Protein AF-A0A1W2D3I3-F1 (afdb_monomer)

Nearest PDB structures (foldseek):
  2gjt-assembly3_B  TM=5.147E-01  e=9.854E-01  Homo sapiens
  4nnd-assembly2_B  TM=5.369E-01  e=3.131E+00  Homo sapiens
  4gfv-assembly1_A  TM=5.277E-01  e=2.971E+00  Homo sapiens
  3wo3-assembly1_B  TM=4.711E-01  e=2.167E+00  Homo sapiens
  7nit-assembly5_E  TM=2.323E-01  e=5.025E+00  Bifidobacterium bifidum

pLDDT: mean 79.66, std 17.78, range [26.45, 98.19]

Radius of gyration: 17.6 Å; Cα contacts (8 Å, |Δi|>4): 346; chains: 1; bounding box: 49×41×50 Å

Solvent-accessible surface area (backbone atoms only — not comparable to full-atom values): 9562 Å² total; per-residue (Å²): 136,82,80,81,70,63,39,48,38,48,38,48,36,82,76,43,62,83,93,56,17,66,42,79,59,26,46,65,88,33,77,57,49,76,67,51,51,52,54,50,48,67,65,67,70,53,75,82,77,79,56,42,69,34,80,90,48,62,40,82,77,45,76,61,91,57,37,39,31,39,31,31,34,48,35,64,88,47,40,53,81,93,51,46,52,49,53,46,25,42,36,36,40,34,30,32,60,83,80,70,40,69,42,34,41,34,40,32,51,79,51,70,35,65,60,89,94,37,38,27,69,39,45,40,37,39,38,32,39,43,75,40,79,92,78,70,43,77,42,68,40,33,38,41,37,43,35,33,30,46,56,97,88,40,83,42,80,48,67,41,57,40,59,49,54,69,83,61,78,124

Mean predicted aligned error: 10.1 Å

Foldseek 3Di:
DDPQAFAWAWEAAPQDDLLPRIDTQDTSNHGDDPVRSVVVSVVRV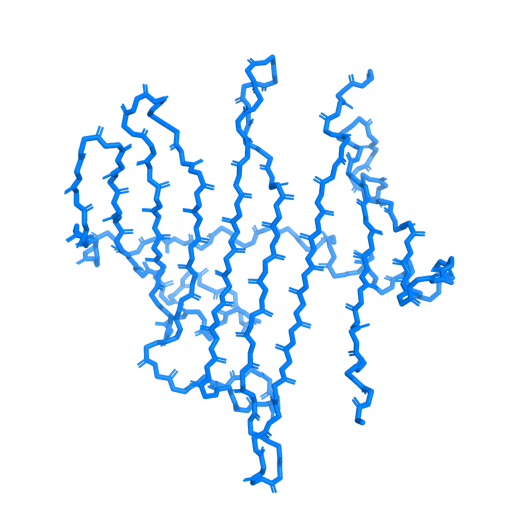DDPQPFAWPPVAWDFPDDDQFKTKIKTATDLVSDDPQRSQSNQWIKIWIATPVVRDTFKIWIWGPAFTDRPPWTWRIWIKIWGWDQDPVVRDIDTQKIWIWTFTQDPNDTDIDIYIYGYDDPDHD

Sequence (170 aa):
MTTASLSASELWYPSKPEAERWTVISVKGKAPGASDIKTFRKNHSKAPVTAVIDDNTYKIEKINDDFLVISYKQDPASLAAEASFMKDCRLHMTINLKTKRVEKLQSLNEKPLKIKIFNAEKLDLVVKFIYEENEKRYFTESEDLNLIVKFLGQLAPMETISEYSNYKKI

Structure (mmCIF, N/CA/C/O backbone):
data_AF-A0A1W2D3I3-F1
#
_entry.id   AF-A0A1W2D3I3-F1
#
loop_
_atom_site.group_PDB
_atom_site.id
_atom_site.type_symbol
_atom_site.label_atom_id
_atom_site.label_alt_id
_atom_site.label_comp_id
_atom_site.label_asym_id
_atom_site.label_entity_id
_atom_site.label_seq_id
_atom_site.pdbx_PDB_ins_code
_atom_site.Cartn_x
_atom_site.Cartn_y
_atom_site.Cartn_z
_atom_site.occupancy
_atom_site.B_iso_or_equiv
_atom_site.auth_seq_id
_atom_site.auth_comp_id
_atom_site.auth_asym_id
_atom_site.auth_atom_id
_atom_site.pdbx_PDB_model_num
ATOM 1 N N . MET A 1 1 ? 16.221 -24.512 -11.211 1.00 31.50 1 MET A N 1
ATOM 2 C CA . MET A 1 1 ? 16.224 -23.042 -11.364 1.00 31.50 1 MET A CA 1
ATOM 3 C C . MET A 1 1 ? 16.097 -22.457 -9.974 1.00 31.50 1 MET A C 1
ATOM 5 O O . MET A 1 1 ? 15.075 -22.669 -9.342 1.00 31.50 1 MET A O 1
ATOM 9 N N . THR A 1 2 ? 17.158 -21.850 -9.452 1.00 26.45 2 THR A N 1
ATOM 10 C CA . THR A 1 2 ? 17.195 -21.325 -8.082 1.00 26.45 2 THR A CA 1
ATOM 11 C C . THR A 1 2 ? 16.714 -19.880 -8.129 1.00 26.45 2 THR A C 1
ATOM 13 O O . THR A 1 2 ? 17.405 -19.021 -8.673 1.00 26.45 2 THR A O 1
ATOM 16 N N . THR A 1 3 ? 15.509 -19.615 -7.633 1.00 26.98 3 THR A N 1
ATOM 17 C CA . THR A 1 3 ? 15.019 -18.257 -7.395 1.00 26.98 3 THR A CA 1
ATOM 18 C C . THR A 1 3 ? 15.948 -17.597 -6.380 1.00 26.98 3 THR A C 1
ATOM 20 O O . THR A 1 3 ? 16.067 -18.036 -5.238 1.00 26.98 3 THR A O 1
ATOM 23 N N . ALA A 1 4 ? 16.679 -16.570 -6.805 1.00 26.66 4 ALA A N 1
ATOM 24 C CA . ALA A 1 4 ? 17.444 -15.745 -5.885 1.00 26.66 4 ALA A CA 1
ATOM 25 C C . ALA A 1 4 ? 16.458 -14.830 -5.146 1.00 26.66 4 ALA A C 1
ATOM 27 O O . ALA A 1 4 ? 16.198 -13.716 -5.591 1.00 26.66 4 ALA A O 1
ATOM 28 N N . SER A 1 5 ? 15.888 -15.306 -4.037 1.00 33.19 5 SER A N 1
ATOM 29 C CA . SER A 1 5 ? 15.149 -14.445 -3.115 1.00 33.19 5 SER A CA 1
ATOM 30 C C . SER A 1 5 ? 16.141 -13.475 -2.470 1.00 33.19 5 SER A C 1
ATOM 32 O O . SER A 1 5 ? 17.032 -13.880 -1.716 1.00 33.19 5 SER A O 1
ATOM 34 N N . LEU A 1 6 ? 16.027 -12.188 -2.782 1.00 41.31 6 LEU A N 1
ATOM 35 C CA . LEU A 1 6 ? 16.728 -11.137 -2.054 1.00 41.31 6 LEU A CA 1
ATOM 36 C C . LEU A 1 6 ? 15.929 -10.850 -0.779 1.00 41.31 6 LEU A C 1
ATOM 38 O O . LEU A 1 6 ? 15.152 -9.909 -0.741 1.00 41.31 6 LEU A O 1
ATOM 42 N N . SER A 1 7 ? 16.079 -11.691 0.246 1.00 45.03 7 SER A N 1
ATOM 43 C CA . SER A 1 7 ? 15.463 -11.439 1.550 1.00 45.03 7 SER A CA 1
ATOM 44 C C . SER A 1 7 ? 16.361 -10.533 2.392 1.00 45.03 7 SER A C 1
ATOM 46 O O . SER A 1 7 ? 17.574 -10.757 2.488 1.00 45.03 7 SER A O 1
ATOM 48 N N . ALA A 1 8 ? 15.779 -9.503 2.992 1.00 51.53 8 ALA A N 1
ATOM 49 C CA . ALA A 1 8 ? 16.393 -8.722 4.056 1.00 51.53 8 ALA A CA 1
ATOM 50 C C . ALA A 1 8 ? 15.452 -8.746 5.262 1.00 51.53 8 ALA A C 1
ATOM 52 O O . ALA A 1 8 ? 14.236 -8.721 5.094 1.00 51.53 8 ALA A O 1
ATOM 53 N N . SER A 1 9 ? 16.008 -8.846 6.468 1.00 54.69 9 SER A N 1
ATOM 54 C CA . SER A 1 9 ? 15.235 -8.749 7.710 1.00 54.69 9 SER A CA 1
ATOM 55 C C . SER A 1 9 ? 15.741 -7.586 8.544 1.00 54.69 9 SER A C 1
ATOM 57 O O . SER A 1 9 ? 16.950 -7.350 8.632 1.00 54.69 9 SER A O 1
ATOM 59 N N . GLU A 1 10 ? 14.818 -6.828 9.126 1.00 63.84 10 GLU A N 1
ATOM 60 C CA . GLU A 1 10 ? 15.077 -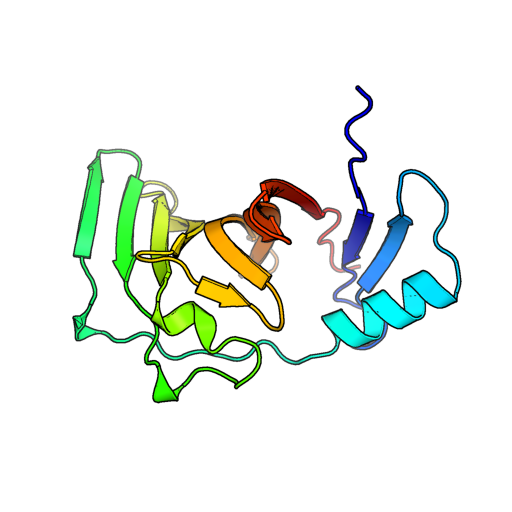5.503 9.688 1.00 63.84 10 GLU A CA 1
ATOM 61 C C . GLU A 1 10 ? 14.273 -5.308 10.980 1.00 63.84 10 GLU A C 1
ATOM 63 O O . GLU A 1 10 ? 13.200 -5.881 11.156 1.00 63.84 10 GLU A O 1
ATOM 68 N N . LEU A 1 11 ? 14.797 -4.499 11.901 1.00 61.81 11 LEU A N 1
ATOM 69 C CA . LEU A 1 11 ? 14.122 -4.117 13.142 1.00 61.81 11 LEU A CA 1
ATOM 70 C C . LEU A 1 11 ? 14.037 -2.600 13.261 1.00 61.81 11 LEU A C 1
ATOM 72 O O . LEU A 1 11 ? 15.024 -1.898 13.026 1.00 61.81 11 LEU A O 1
ATOM 76 N N . TRP A 1 12 ? 12.876 -2.109 13.691 1.00 61.12 12 TRP A N 1
ATOM 77 C CA . TRP A 1 12 ? 12.635 -0.698 13.979 1.00 61.12 12 TRP A CA 1
ATOM 78 C C . TRP A 1 12 ? 12.504 -0.457 15.487 1.00 61.12 12 TRP A C 1
ATOM 80 O O . TRP A 1 12 ? 11.582 -0.937 16.137 1.00 61.12 12 TRP A O 1
ATOM 90 N N . TYR A 1 13 ? 13.418 0.337 16.036 1.00 65.12 13 TYR A N 1
ATOM 91 C CA . TYR A 1 13 ? 13.487 0.764 17.427 1.00 65.12 13 TYR A CA 1
ATOM 92 C C . TYR A 1 13 ? 13.122 2.248 17.536 1.00 65.12 13 TYR A C 1
ATOM 94 O O . TYR A 1 13 ? 13.999 3.108 17.423 1.00 65.12 13 TYR A O 1
ATOM 102 N N . PRO A 1 14 ? 11.852 2.593 17.789 1.00 56.09 14 PRO A N 1
ATOM 103 C CA . PRO A 1 14 ? 11.401 3.985 17.804 1.00 56.09 14 PRO A CA 1
ATOM 104 C C . PRO A 1 14 ? 12.036 4.829 18.921 1.00 56.09 14 PRO A C 1
ATOM 106 O O . PRO A 1 14 ? 12.045 6.055 18.819 1.00 56.09 14 PRO A O 1
ATOM 109 N N . SER A 1 15 ? 12.567 4.188 19.967 1.00 61.25 15 SER A N 1
ATOM 110 C CA . SER A 1 15 ? 13.259 4.829 21.092 1.00 61.25 15 SER A CA 1
ATOM 111 C C . SER A 1 15 ? 14.677 5.306 20.761 1.00 61.25 15 SER A C 1
ATOM 113 O O . SER A 1 15 ? 15.241 6.096 21.516 1.00 61.25 15 SER A O 1
ATOM 115 N N . LYS A 1 16 ? 15.267 4.859 19.645 1.00 66.38 16 LYS A N 1
ATOM 116 C CA . LYS A 1 16 ? 16.611 5.279 19.232 1.00 66.38 16 LYS A CA 1
ATOM 117 C C . LYS A 1 16 ? 16.592 6.644 18.518 1.00 66.38 16 LYS A C 1
ATOM 119 O O . LYS A 1 16 ? 15.548 7.053 17.985 1.00 66.38 16 LYS A O 1
ATOM 124 N N . PRO A 1 17 ? 17.740 7.352 18.462 1.00 69.62 17 PRO A N 1
ATOM 125 C CA . PRO A 1 17 ? 17.910 8.507 17.581 1.00 69.62 17 PRO A CA 1
ATOM 126 C C . PRO A 1 17 ? 17.520 8.149 16.145 1.00 69.62 17 PRO A C 1
ATOM 128 O O . PRO A 1 17 ? 17.744 7.020 15.721 1.00 69.62 17 PRO A O 1
ATOM 131 N N . GLU A 1 18 ? 16.949 9.091 15.390 1.00 64.44 18 GLU A N 1
ATOM 132 C CA . GLU A 1 18 ? 16.354 8.852 14.062 1.00 64.44 18 GLU A CA 1
ATOM 133 C C . GLU A 1 18 ? 17.241 8.019 13.117 1.00 64.44 18 GLU A C 1
ATOM 135 O O . GLU A 1 18 ? 16.759 7.084 12.481 1.00 64.44 18 GLU A O 1
ATOM 140 N N . ALA A 1 19 ? 18.553 8.275 13.117 1.00 65.62 19 ALA A N 1
ATOM 141 C CA . ALA A 1 19 ? 19.544 7.567 12.302 1.00 65.62 19 ALA A CA 1
ATOM 142 C C . ALA A 1 19 ? 19.816 6.101 12.716 1.00 65.62 19 ALA A C 1
ATOM 144 O O . ALA A 1 19 ? 20.456 5.353 11.974 1.00 65.62 19 ALA A O 1
ATOM 145 N N . GLU A 1 20 ? 19.357 5.687 13.895 1.00 68.00 20 GLU A N 1
ATOM 146 C CA . GLU A 1 20 ? 19.611 4.379 14.511 1.00 68.00 20 GLU A CA 1
ATOM 147 C C . GLU A 1 20 ? 18.342 3.573 14.772 1.00 68.00 20 GLU A C 1
ATOM 149 O O . GLU A 1 20 ? 18.415 2.430 15.230 1.00 68.00 20 GLU A O 1
ATOM 154 N N . ARG A 1 21 ? 17.175 4.149 14.479 1.00 70.88 21 ARG A N 1
ATOM 155 C CA . ARG A 1 21 ? 15.901 3.461 14.667 1.00 70.88 21 ARG A CA 1
ATOM 156 C C . ARG A 1 21 ? 15.829 2.195 13.826 1.00 70.88 21 ARG A C 1
ATOM 158 O O . ARG A 1 21 ? 15.306 1.203 14.302 1.00 70.88 21 ARG A O 1
ATOM 165 N N . TRP A 1 22 ? 16.435 2.164 12.644 1.00 69.56 22 TRP A N 1
ATOM 166 C CA . TRP A 1 22 ? 16.506 0.945 11.847 1.00 69.56 22 TRP A CA 1
ATOM 167 C C . TRP A 1 22 ? 17.784 0.126 12.102 1.00 69.56 22 TRP A C 1
ATOM 169 O O . TRP A 1 22 ? 18.902 0.646 12.042 1.00 69.56 22 TRP A O 1
ATOM 179 N N . THR A 1 23 ? 17.626 -1.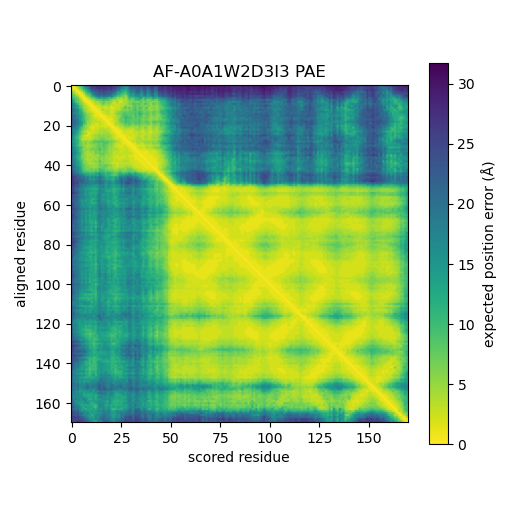179 12.325 1.00 70.56 23 THR A N 1
ATOM 180 C CA . THR A 1 23 ? 18.711 -2.166 12.454 1.00 70.56 23 THR A CA 1
ATOM 181 C C . THR A 1 23 ? 18.527 -3.277 11.424 1.00 70.56 23 THR A C 1
ATOM 183 O O . THR A 1 23 ? 17.517 -3.969 11.443 1.00 70.56 23 THR A O 1
ATOM 186 N N . VAL A 1 24 ? 19.511 -3.473 10.544 1.00 68.38 24 VAL A N 1
ATOM 187 C CA . VAL A 1 24 ? 19.519 -4.598 9.594 1.00 68.38 24 VAL A CA 1
ATOM 188 C C . VAL A 1 24 ? 19.948 -5.862 10.335 1.00 68.38 24 VAL A C 1
ATOM 190 O O . VAL A 1 24 ? 20.983 -5.853 11.002 1.00 68.38 24 VAL A O 1
ATOM 193 N N . ILE A 1 25 ? 19.170 -6.936 10.221 1.00 71.19 25 ILE A N 1
ATOM 194 C CA . ILE A 1 25 ? 19.403 -8.227 10.886 1.00 71.19 25 ILE A CA 1
ATOM 195 C C . ILE A 1 25 ? 20.030 -9.234 9.930 1.00 71.19 25 ILE A C 1
ATOM 197 O O . ILE A 1 25 ? 20.974 -9.929 10.308 1.00 71.19 25 ILE A O 1
ATOM 201 N N . SER A 1 26 ? 19.555 -9.301 8.686 1.00 64.94 26 SER A N 1
ATOM 202 C CA . SER A 1 26 ? 20.162 -10.163 7.671 1.00 64.94 26 SER A CA 1
ATOM 203 C C . SER A 1 26 ? 19.978 -9.634 6.253 1.00 64.94 26 SER A C 1
ATOM 205 O O . SER A 1 26 ? 19.032 -8.901 5.974 1.00 64.94 26 SER A O 1
ATOM 207 N N . VAL A 1 27 ? 20.888 -10.027 5.359 1.00 62.50 27 VAL A N 1
ATOM 208 C CA . VAL A 1 27 ? 20.812 -9.818 3.907 1.00 62.50 27 VAL A CA 1
ATOM 209 C C . VAL A 1 27 ? 21.138 -11.143 3.223 1.00 62.50 27 VAL A C 1
ATOM 211 O O . VAL A 1 27 ? 22.216 -11.707 3.423 1.00 62.50 27 VAL A O 1
ATOM 214 N N . LYS A 1 28 ? 20.202 -11.673 2.430 1.00 65.75 28 LYS A N 1
ATOM 215 C CA . LYS A 1 28 ? 20.281 -13.003 1.792 1.00 65.75 28 LYS A CA 1
ATOM 216 C C . LYS A 1 28 ? 20.577 -14.128 2.798 1.00 65.75 28 LYS A C 1
ATOM 218 O O . LYS A 1 28 ? 21.398 -15.007 2.532 1.00 65.75 28 LYS A O 1
ATOM 223 N N . GLY A 1 29 ? 19.973 -14.049 3.985 1.00 62.41 29 GLY A N 1
ATOM 224 C CA . GLY A 1 29 ? 20.172 -15.014 5.073 1.00 62.41 29 GLY A CA 1
ATOM 225 C C . GLY A 1 29 ? 21.546 -14.962 5.757 1.00 62.41 29 GLY A C 1
ATOM 226 O O . GLY A 1 29 ? 21.878 -15.871 6.513 1.00 62.41 29 GLY A O 1
ATOM 227 N N . LYS A 1 30 ? 22.362 -13.929 5.505 1.00 72.38 30 LYS A N 1
ATOM 228 C CA . LYS A 1 30 ? 23.669 -13.720 6.152 1.00 72.38 30 LYS A CA 1
ATOM 229 C C . LYS A 1 30 ? 23.670 -12.455 7.001 1.00 72.38 30 LYS A C 1
ATOM 231 O O . LYS A 1 30 ? 22.892 -11.538 6.744 1.00 72.38 30 LYS A O 1
ATOM 236 N N . ALA A 1 31 ? 24.570 -12.396 7.983 1.00 74.88 31 ALA A N 1
ATOM 237 C CA . ALA A 1 31 ? 24.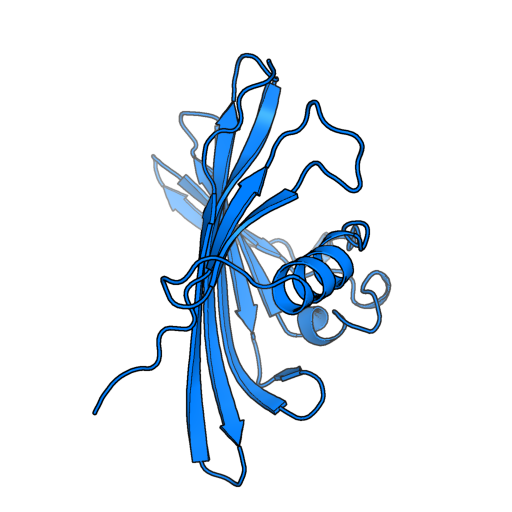802 -11.178 8.753 1.00 74.88 31 ALA A CA 1
ATOM 238 C C . ALA A 1 31 ? 25.204 -10.023 7.808 1.00 74.88 31 ALA A C 1
ATOM 240 O O . ALA A 1 31 ? 26.037 -10.238 6.921 1.00 74.88 31 ALA A O 1
ATOM 241 N N . PRO A 1 32 ? 24.617 -8.824 7.963 1.00 76.75 32 PRO A N 1
ATOM 242 C CA . PRO A 1 32 ? 24.843 -7.714 7.048 1.00 76.75 32 PRO A CA 1
ATOM 243 C C . PRO A 1 32 ? 26.254 -7.144 7.206 1.00 76.75 32 PRO A C 1
ATOM 245 O O . PRO A 1 32 ? 26.750 -6.956 8.319 1.00 76.75 32 PRO A O 1
ATOM 248 N N . GLY A 1 33 ? 26.898 -6.817 6.088 1.00 79.56 33 GLY A N 1
ATOM 249 C CA . GLY A 1 33 ? 28.159 -6.085 6.093 1.00 79.56 33 GLY A CA 1
ATOM 250 C C . GLY A 1 33 ? 27.962 -4.592 6.369 1.00 79.56 33 GLY A C 1
ATOM 251 O O . GLY A 1 33 ? 26.868 -4.038 6.237 1.00 79.56 33 GLY A O 1
ATOM 252 N N . ALA A 1 34 ? 29.055 -3.886 6.671 1.00 78.75 34 ALA A N 1
ATOM 253 C CA . ALA A 1 34 ? 29.029 -2.430 6.848 1.00 78.75 34 ALA A CA 1
ATOM 254 C C . ALA A 1 34 ? 28.507 -1.685 5.598 1.00 78.75 34 ALA A C 1
ATOM 256 O O . ALA A 1 34 ? 27.832 -0.660 5.716 1.00 78.75 34 ALA A O 1
ATOM 257 N N . SER A 1 35 ? 28.781 -2.210 4.397 1.00 73.38 35 SER A N 1
ATOM 258 C CA . SER A 1 35 ? 28.258 -1.685 3.129 1.00 73.38 35 SER A CA 1
ATOM 259 C C . SER A 1 35 ? 26.744 -1.852 2.992 1.00 73.38 35 SER A C 1
ATOM 261 O O . SER A 1 35 ? 26.083 -0.946 2.476 1.00 73.38 35 SER A O 1
ATOM 263 N N . ASP A 1 36 ? 26.195 -2.965 3.483 1.00 71.38 36 ASP A N 1
ATOM 264 C CA . ASP A 1 36 ? 24.758 -3.246 3.450 1.00 71.38 36 ASP A CA 1
ATOM 265 C C . ASP A 1 36 ? 24.022 -2.296 4.392 1.00 71.38 36 ASP A C 1
ATOM 267 O O . ASP A 1 36 ? 23.092 -1.608 3.975 1.00 71.38 36 ASP A O 1
ATOM 271 N N . ILE A 1 37 ? 24.528 -2.145 5.621 1.00 70.44 37 ILE A N 1
ATOM 272 C CA . ILE A 1 37 ? 23.986 -1.215 6.624 1.00 70.44 37 ILE A CA 1
ATOM 273 C C . ILE A 1 37 ? 24.020 0.226 6.101 1.00 70.44 37 ILE A C 1
ATOM 275 O O . ILE A 1 37 ? 23.046 0.967 6.244 1.00 70.44 37 ILE A O 1
ATOM 279 N N . LYS A 1 38 ? 25.123 0.642 5.467 1.00 75.00 38 LYS A N 1
ATOM 280 C CA . LYS A 1 38 ? 25.256 1.993 4.899 1.00 75.00 38 LYS A CA 1
ATOM 281 C C . LYS A 1 38 ? 24.268 2.235 3.756 1.00 75.00 38 LYS A C 1
ATOM 283 O O . LYS A 1 38 ? 23.650 3.298 3.703 1.00 75.00 38 LYS A O 1
ATOM 288 N N . THR A 1 39 ? 24.122 1.268 2.852 1.00 71.56 39 THR A N 1
ATOM 289 C CA . THR A 1 39 ? 23.169 1.338 1.732 1.00 71.56 39 THR A CA 1
ATOM 290 C C . THR A 1 39 ? 21.738 1.413 2.244 1.00 71.56 39 THR A C 1
ATOM 292 O O . THR A 1 39 ? 20.972 2.280 1.828 1.00 71.56 39 THR A O 1
ATOM 295 N N . PHE A 1 40 ? 21.410 0.556 3.203 1.00 69.00 40 PHE A N 1
ATOM 296 C CA . PHE A 1 40 ? 20.109 0.499 3.837 1.00 69.00 40 PHE A CA 1
ATOM 297 C C . PHE A 1 40 ? 19.746 1.821 4.531 1.00 69.00 40 PHE A C 1
ATOM 299 O O . PHE A 1 40 ? 18.717 2.415 4.207 1.00 69.00 40 PHE A O 1
ATOM 306 N N . ARG A 1 41 ? 20.630 2.353 5.391 1.00 70.25 41 ARG A N 1
ATOM 307 C CA . ARG A 1 41 ? 20.414 3.638 6.083 1.00 70.25 41 ARG A CA 1
ATOM 308 C C . ARG A 1 41 ? 20.217 4.791 5.108 1.00 70.25 41 ARG A C 1
ATOM 310 O O . ARG A 1 41 ? 19.313 5.588 5.302 1.00 70.25 41 ARG A O 1
ATOM 317 N N . LYS A 1 42 ? 21.015 4.857 4.037 1.00 68.62 42 LYS A N 1
ATOM 318 C CA . LYS A 1 42 ? 20.884 5.891 2.995 1.00 68.62 42 LYS A CA 1
ATOM 319 C C . LYS A 1 42 ? 19.518 5.859 2.300 1.00 68.62 42 LYS A C 1
ATOM 321 O O . LYS A 1 42 ? 19.029 6.902 1.870 1.00 68.62 42 LYS A O 1
ATOM 326 N N . ASN A 1 43 ? 18.929 4.675 2.152 1.00 64.12 43 ASN A N 1
ATOM 327 C CA . ASN A 1 43 ? 17.625 4.513 1.519 1.00 64.12 43 ASN A CA 1
ATOM 328 C C . ASN A 1 43 ? 16.474 4.799 2.498 1.00 64.12 43 ASN A C 1
ATOM 330 O O . ASN A 1 43 ? 15.491 5.406 2.087 1.00 64.12 43 ASN A O 1
ATOM 334 N N . HIS A 1 44 ? 16.629 4.438 3.777 1.00 61.59 44 HIS A N 1
ATOM 335 C CA . HIS A 1 44 ? 15.610 4.601 4.823 1.00 61.59 44 HIS A CA 1
ATOM 336 C C . HIS A 1 44 ? 15.622 5.959 5.543 1.00 61.59 44 HIS A C 1
ATOM 338 O O . HIS A 1 44 ? 14.634 6.320 6.171 1.00 61.59 44 HIS A O 1
ATOM 344 N N . SER A 1 45 ? 16.706 6.736 5.463 1.00 54.88 45 SER A N 1
ATOM 345 C CA . SER A 1 45 ? 16.795 8.077 6.064 1.00 54.88 45 SER A CA 1
ATOM 346 C C . SER A 1 45 ? 16.135 9.171 5.220 1.00 54.88 45 SER A C 1
ATOM 348 O O . SER A 1 45 ? 16.281 10.355 5.519 1.00 54.88 45 SER A O 1
ATOM 350 N N . LYS A 1 46 ? 15.485 8.814 4.109 1.00 54.75 46 LYS A N 1
ATOM 351 C CA . LYS A 1 46 ? 14.712 9.775 3.327 1.00 54.75 46 LYS A CA 1
ATOM 352 C C . LYS A 1 46 ? 13.367 9.952 4.018 1.00 54.75 46 LYS A C 1
ATOM 354 O O . LYS A 1 46 ? 12.646 8.973 4.189 1.00 54.75 46 LYS A O 1
ATOM 359 N N . ALA A 1 47 ? 13.054 11.184 4.424 1.00 45.94 47 ALA A N 1
ATOM 360 C CA . ALA A 1 47 ? 11.750 11.513 4.985 1.00 45.94 47 ALA A CA 1
ATOM 361 C C . ALA A 1 47 ? 10.643 10.970 4.062 1.00 45.94 47 ALA A C 1
ATOM 363 O O . ALA A 1 47 ? 10.779 11.093 2.837 1.00 45.94 47 ALA A O 1
ATOM 364 N N . PRO A 1 48 ? 9.579 10.355 4.612 1.00 53.03 48 PRO A N 1
ATOM 365 C CA . PRO A 1 48 ? 8.471 9.896 3.796 1.00 53.03 48 PRO A CA 1
ATOM 366 C C . PRO A 1 48 ? 7.922 11.101 3.036 1.00 53.03 48 PRO A C 1
ATOM 368 O O . PRO A 1 48 ? 7.556 12.117 3.625 1.00 53.03 48 PRO A O 1
ATOM 371 N N . VAL A 1 49 ? 7.933 11.008 1.709 1.00 53.44 49 VAL A N 1
ATOM 372 C CA . VAL A 1 49 ? 7.327 12.024 0.856 1.00 53.44 49 VAL A CA 1
ATOM 373 C C . VAL A 1 49 ? 5.829 11.925 1.095 1.00 53.44 49 VAL A C 1
ATOM 375 O O . VAL A 1 49 ? 5.201 10.944 0.694 1.00 53.44 49 VAL A O 1
ATOM 378 N N . THR A 1 50 ? 5.261 12.909 1.786 1.00 63.44 50 THR A N 1
ATOM 379 C CA . THR A 1 50 ? 3.816 12.992 2.001 1.00 63.44 50 THR A CA 1
ATOM 380 C C . THR A 1 50 ? 3.161 13.411 0.691 1.00 63.44 50 THR A C 1
ATOM 382 O O . THR A 1 50 ? 2.913 14.588 0.448 1.00 63.44 50 THR A O 1
ATOM 385 N N . ALA A 1 51 ? 2.945 12.441 -0.192 1.00 77.38 51 ALA A N 1
ATOM 386 C CA . ALA A 1 51 ? 2.183 12.649 -1.410 1.00 77.38 51 ALA A CA 1
ATOM 387 C C . ALA A 1 51 ? 0.726 12.967 -1.045 1.00 77.38 51 ALA A C 1
ATOM 389 O O . ALA A 1 51 ? 0.113 12.282 -0.221 1.00 77.38 51 ALA A O 1
ATOM 390 N N . VAL A 1 52 ? 0.191 14.015 -1.659 1.00 90.88 52 VAL A N 1
ATOM 391 C CA . VAL A 1 52 ? -1.192 14.457 -1.487 1.00 90.88 52 VAL A CA 1
ATOM 392 C C . VAL A 1 52 ? -2.093 13.537 -2.307 1.00 90.88 52 VAL A C 1
ATOM 394 O O . VAL A 1 52 ? -1.736 13.118 -3.409 1.00 90.88 52 VAL A O 1
ATOM 397 N N . ILE A 1 53 ? -3.247 13.174 -1.754 1.00 92.50 53 ILE A N 1
ATOM 398 C CA . ILE A 1 53 ? -4.258 12.389 -2.467 1.00 92.50 53 ILE A CA 1
ATOM 399 C C . ILE A 1 53 ? -5.065 13.335 -3.362 1.00 92.50 53 ILE A C 1
ATOM 401 O O . ILE A 1 53 ? -5.401 14.439 -2.946 1.00 92.50 53 ILE A O 1
ATOM 405 N N . ASP A 1 54 ? -5.377 12.910 -4.586 1.00 94.00 54 ASP A N 1
ATOM 406 C CA . ASP A 1 54 ? -6.343 13.613 -5.429 1.00 94.00 54 ASP A CA 1
ATOM 407 C C . ASP A 1 54 ? -7.761 13.187 -5.027 1.00 94.00 54 ASP A C 1
ATOM 409 O O . ASP A 1 54 ? -8.238 12.113 -5.413 1.00 94.00 54 ASP A O 1
ATOM 413 N N . ASP A 1 55 ? -8.433 14.032 -4.245 1.00 93.25 55 ASP A N 1
ATOM 414 C CA . ASP A 1 55 ? -9.760 13.758 -3.684 1.00 93.25 55 ASP A CA 1
ATOM 415 C C . ASP A 1 55 ? -10.837 13.495 -4.755 1.00 93.25 55 ASP A C 1
ATOM 417 O O . ASP A 1 55 ? -11.847 12.847 -4.477 1.00 93.25 55 ASP A O 1
ATOM 421 N N . ASN A 1 56 ? -10.622 13.911 -6.008 1.00 95.88 56 ASN A N 1
ATOM 422 C CA . ASN A 1 56 ? -11.569 13.657 -7.101 1.00 95.88 56 ASN A CA 1
ATOM 423 C C . ASN A 1 56 ? -11.506 12.219 -7.632 1.00 95.88 56 ASN A C 1
ATOM 425 O O . ASN A 1 56 ? -12.303 11.832 -8.488 1.00 95.88 56 ASN A O 1
ATOM 429 N N . THR A 1 57 ? -10.541 11.424 -7.169 1.00 96.75 57 THR A N 1
ATOM 430 C CA . THR A 1 57 ? -10.263 10.084 -7.707 1.00 96.75 57 THR A CA 1
ATOM 431 C C . THR A 1 57 ? -10.745 8.951 -6.812 1.00 96.75 57 THR A C 1
ATOM 433 O O . THR A 1 57 ? -10.571 7.780 -7.181 1.00 96.75 57 THR A O 1
ATOM 436 N N . TYR A 1 58 ? -11.344 9.287 -5.663 1.00 97.31 58 TYR A N 1
ATOM 437 C CA . TYR A 1 58 ? -11.894 8.312 -4.736 1.00 97.31 58 TYR A CA 1
ATOM 438 C C . TYR A 1 58 ? -13.007 7.493 -5.380 1.00 97.31 58 TYR A C 1
ATOM 440 O O . TYR A 1 58 ? -13.944 8.020 -5.981 1.00 97.31 58 TYR A O 1
ATOM 448 N N . LYS A 1 59 ? -12.933 6.179 -5.188 1.00 98.06 59 LYS A N 1
ATOM 449 C CA . LYS A 1 59 ? -13.970 5.245 -5.611 1.00 98.06 59 LYS A CA 1
ATOM 450 C C . LYS A 1 59 ? -14.114 4.121 -4.598 1.00 98.06 59 LYS A C 1
ATOM 452 O O . LYS A 1 59 ? -13.124 3.560 -4.140 1.00 98.06 59 LYS A O 1
ATOM 457 N N . ILE A 1 60 ? -15.352 3.763 -4.267 1.00 97.94 60 ILE A N 1
ATOM 458 C CA . ILE A 1 60 ? -15.630 2.534 -3.520 1.00 97.94 60 ILE A CA 1
ATOM 459 C C . ILE A 1 60 ? -15.508 1.370 -4.503 1.00 97.94 60 ILE A C 1
ATOM 461 O O . ILE A 1 60 ? -16.273 1.284 -5.462 1.00 97.94 60 ILE A O 1
ATOM 465 N N . GLU A 1 61 ? -14.540 0.487 -4.276 1.00 97.75 61 GLU A N 1
ATOM 466 C CA . GLU A 1 61 ? -14.335 -0.702 -5.110 1.00 97.75 61 GLU A CA 1
ATOM 467 C C . GLU A 1 61 ? -15.108 -1.907 -4.577 1.00 97.75 61 GLU A C 1
ATOM 469 O O . GLU A 1 61 ? -15.633 -2.712 -5.344 1.00 97.75 61 GLU A O 1
ATOM 474 N N . LYS A 1 62 ? -15.173 -2.048 -3.250 1.00 96.31 62 LYS A N 1
ATOM 475 C CA . LYS A 1 62 ? -15.857 -3.162 -2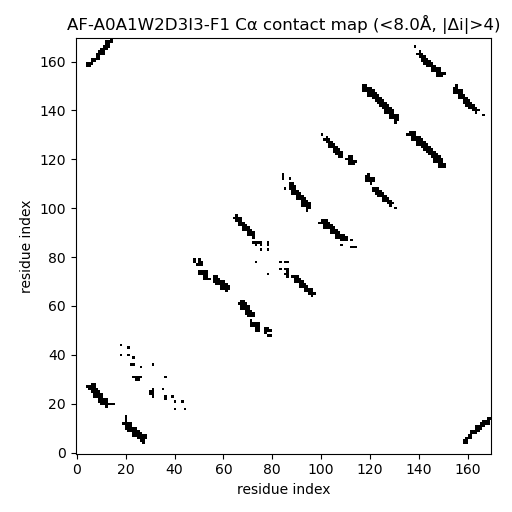.594 1.00 96.31 62 LYS A CA 1
ATOM 476 C C . LYS A 1 62 ? -16.318 -2.763 -1.201 1.00 96.31 62 LYS A C 1
ATOM 478 O O . LYS A 1 62 ? -15.582 -2.106 -0.473 1.00 96.31 62 LYS A O 1
ATOM 483 N N . ILE A 1 63 ? -17.505 -3.217 -0.821 1.00 96.75 63 ILE A N 1
ATOM 484 C CA . ILE A 1 63 ? -18.025 -3.121 0.541 1.00 96.75 63 ILE A CA 1
ATOM 485 C C . ILE A 1 63 ? -18.724 -4.434 0.900 1.00 96.75 63 ILE A C 1
ATOM 487 O O . ILE A 1 63 ? -19.441 -5.002 0.075 1.00 96.75 63 ILE A O 1
ATOM 491 N N . ASN A 1 64 ? -18.474 -4.940 2.100 1.00 95.62 64 ASN A N 1
ATOM 492 C CA . ASN A 1 64 ? -19.224 -6.033 2.719 1.00 95.62 64 ASN A CA 1
ATOM 493 C C . ASN A 1 64 ? -19.241 -5.843 4.244 1.00 95.62 64 ASN A C 1
ATOM 495 O O . ASN A 1 64 ? -18.833 -4.791 4.725 1.00 95.62 64 ASN A O 1
ATOM 499 N N . ASP A 1 65 ? -19.689 -6.850 4.993 1.00 96.06 65 ASP A N 1
ATOM 500 C CA . ASP A 1 65 ? -19.826 -6.765 6.455 1.00 96.06 65 ASP A CA 1
ATOM 501 C C . ASP A 1 65 ? -18.486 -6.648 7.205 1.00 96.06 65 ASP A C 1
ATOM 503 O O . ASP A 1 65 ? -18.449 -6.191 8.349 1.00 96.06 65 ASP A O 1
ATOM 507 N N . ASP A 1 66 ? -17.376 -7.047 6.578 1.00 96.31 66 ASP A N 1
ATOM 508 C CA . ASP A 1 66 ? -16.057 -7.080 7.211 1.00 96.31 66 ASP A CA 1
ATOM 509 C C . ASP A 1 66 ? -15.173 -5.901 6.794 1.00 96.31 66 ASP A C 1
ATOM 511 O O . ASP A 1 66 ? -14.424 -5.371 7.617 1.00 96.31 66 ASP A O 1
ATOM 515 N N . PHE A 1 67 ? -15.237 -5.480 5.530 1.00 96.62 67 PHE A N 1
ATOM 516 C CA . PHE A 1 67 ? -14.294 -4.525 4.966 1.00 96.62 67 PHE A CA 1
ATOM 517 C C . PHE A 1 67 ? -14.883 -3.593 3.904 1.00 96.62 67 PHE A C 1
ATOM 519 O O . PHE A 1 67 ? -15.755 -3.942 3.105 1.00 96.62 67 PHE A O 1
ATOM 526 N N . LEU A 1 68 ? -14.300 -2.397 3.863 1.00 97.88 68 LEU A N 1
ATOM 527 C CA . LEU A 1 68 ? -14.468 -1.389 2.826 1.00 97.88 68 LEU A CA 1
ATOM 528 C C . LEU A 1 68 ? -13.144 -1.225 2.076 1.00 97.88 68 LEU A C 1
ATOM 530 O O . LEU A 1 68 ? -12.101 -0.998 2.689 1.00 97.88 68 LEU A O 1
ATOM 534 N N . VAL A 1 69 ? -13.188 -1.318 0.749 1.00 98.00 69 VAL A N 1
ATOM 535 C CA . VAL A 1 69 ? -12.048 -1.051 -0.131 1.00 98.00 69 VAL A CA 1
ATOM 536 C C . VAL A 1 69 ? -12.322 0.215 -0.927 1.00 98.00 69 VAL A C 1
ATOM 538 O O . VAL A 1 69 ? -13.272 0.270 -1.711 1.00 98.00 69 VAL A O 1
ATOM 541 N N . ILE A 1 70 ? -11.467 1.214 -0.736 1.00 98.06 70 ILE A N 1
ATOM 542 C CA . ILE A 1 70 ? -11.508 2.494 -1.445 1.00 98.06 70 ILE A CA 1
ATOM 543 C C . ILE A 1 70 ? -10.276 2.579 -2.337 1.00 98.06 70 ILE A C 1
ATOM 545 O O . ILE A 1 70 ? -9.166 2.359 -1.853 1.00 98.06 70 ILE A O 1
ATOM 549 N N . SER A 1 71 ? -10.448 2.918 -3.612 1.00 98.19 71 SER A N 1
ATOM 550 C CA . SER A 1 71 ? -9.336 3.270 -4.490 1.00 98.19 71 SER A CA 1
ATOM 551 C C . SER A 1 71 ? -9.197 4.779 -4.661 1.00 98.19 71 SER A C 1
ATOM 553 O O . SER A 1 71 ? -10.181 5.508 -4.556 1.00 98.19 71 SER A O 1
ATOM 555 N N . TYR A 1 72 ? -7.974 5.243 -4.908 1.00 97.62 72 TYR A N 1
ATOM 556 C CA . TYR A 1 72 ? -7.646 6.645 -5.172 1.00 97.62 72 TYR A CA 1
ATOM 557 C C . TYR A 1 72 ? -6.297 6.761 -5.887 1.00 97.62 72 TYR A C 1
ATOM 559 O O . TYR A 1 72 ? -5.545 5.790 -6.021 1.00 97.62 72 TYR A O 1
ATOM 567 N N . LYS A 1 73 ? -5.986 7.966 -6.354 1.00 96.31 73 LYS A N 1
ATOM 568 C CA . LYS A 1 73 ? -4.695 8.332 -6.933 1.00 96.31 73 LYS A CA 1
ATOM 569 C C . LYS A 1 73 ? -4.054 9.450 -6.123 1.00 96.31 73 LYS A C 1
ATOM 571 O O . LYS A 1 73 ? -4.726 10.199 -5.422 1.00 96.31 73 LYS A O 1
ATOM 576 N N . GLN A 1 74 ? -2.737 9.544 -6.218 1.00 94.31 74 GLN A N 1
ATOM 577 C CA . GLN A 1 74 ? -1.990 10.676 -5.680 1.00 94.31 74 GLN A CA 1
ATOM 578 C C . GLN A 1 74 ? -1.978 11.814 -6.700 1.00 94.31 74 GLN A C 1
ATOM 580 O O . GLN A 1 74 ? -1.901 11.556 -7.904 1.00 94.31 74 GLN A O 1
ATOM 585 N N . ASP A 1 75 ? -2.015 13.054 -6.215 1.00 93.50 75 ASP A N 1
ATOM 586 C CA . ASP A 1 75 ? -1.800 14.238 -7.039 1.00 93.50 75 ASP A CA 1
ATOM 587 C C . ASP A 1 75 ? -0.383 14.171 -7.636 1.00 93.50 75 ASP A C 1
ATOM 589 O O . ASP A 1 75 ? 0.600 14.198 -6.880 1.00 93.50 75 ASP A O 1
ATOM 593 N N . PRO A 1 76 ? -0.240 14.106 -8.974 1.00 92.12 76 PRO A N 1
ATOM 594 C CA . PRO A 1 76 ? 1.062 14.040 -9.624 1.00 92.12 76 PRO A CA 1
ATOM 595 C C . PRO A 1 76 ? 2.000 15.195 -9.254 1.00 92.12 76 PRO A C 1
ATOM 597 O O . PRO A 1 76 ? 3.215 14.996 -9.263 1.00 92.12 76 PRO A O 1
ATOM 600 N N . ALA A 1 77 ? 1.465 16.379 -8.933 1.00 91.81 77 ALA A N 1
ATOM 601 C CA . ALA A 1 77 ? 2.257 17.552 -8.563 1.00 91.81 77 ALA A CA 1
ATOM 602 C C . ALA A 1 77 ? 2.880 17.438 -7.162 1.00 91.81 77 ALA A C 1
ATOM 604 O O . ALA A 1 77 ? 3.880 18.094 -6.875 1.00 91.81 77 ALA A O 1
ATOM 605 N N . SER A 1 78 ? 2.320 16.582 -6.306 1.00 90.44 78 SER A N 1
ATOM 606 C CA . SER A 1 78 ? 2.819 16.338 -4.948 1.00 90.44 78 SER A CA 1
ATOM 607 C C . SER A 1 78 ? 3.915 15.266 -4.875 1.00 90.44 78 SER A C 1
ATOM 609 O O . SER A 1 78 ? 4.548 15.088 -3.833 1.00 90.44 78 SER A O 1
ATOM 611 N N . LEU A 1 79 ? 4.144 14.529 -5.967 1.00 88.69 79 LEU A N 1
ATOM 612 C CA . LEU A 1 79 ? 5.095 13.423 -5.997 1.00 88.69 79 LEU A CA 1
ATOM 613 C C . LEU A 1 79 ? 6.533 13.926 -6.140 1.00 88.69 79 LEU A C 1
ATOM 615 O O . LEU A 1 79 ? 6.864 14.679 -7.055 1.00 88.69 79 LEU A O 1
ATOM 619 N N . ALA A 1 80 ? 7.426 13.413 -5.294 1.00 86.88 80 ALA A N 1
ATOM 620 C CA . ALA A 1 80 ? 8.861 13.585 -5.494 1.00 86.88 80 ALA A CA 1
ATOM 621 C C . ALA A 1 80 ? 9.309 12.950 -6.819 1.00 86.88 80 ALA A C 1
ATOM 623 O O . ALA A 1 80 ? 8.742 11.953 -7.277 1.00 86.88 80 ALA A O 1
ATOM 624 N N . ALA A 1 81 ? 10.378 13.485 -7.411 1.00 85.06 81 ALA A N 1
ATOM 625 C CA . ALA A 1 81 ? 10.886 13.036 -8.706 1.00 85.06 81 ALA A CA 1
ATOM 626 C C . ALA A 1 81 ? 11.162 11.521 -8.738 1.00 85.06 81 ALA A C 1
ATOM 628 O O . ALA A 1 81 ? 10.827 10.843 -9.715 1.00 85.06 81 ALA A O 1
ATOM 629 N N . GLU A 1 82 ? 11.708 10.971 -7.652 1.00 82.62 82 GLU A N 1
ATOM 630 C CA . GLU A 1 82 ? 12.019 9.548 -7.514 1.00 82.62 82 GLU A CA 1
ATOM 631 C C . GLU A 1 82 ? 10.783 8.648 -7.444 1.00 82.62 82 GLU A C 1
ATOM 633 O O . GLU A 1 82 ? 10.889 7.473 -7.787 1.00 82.62 82 GLU A O 1
ATOM 638 N N . ALA A 1 83 ? 9.637 9.190 -7.028 1.00 86.69 83 ALA A N 1
ATOM 639 C CA . ALA A 1 83 ? 8.356 8.494 -6.911 1.00 86.69 83 ALA A CA 1
ATOM 640 C C . ALA A 1 83 ? 7.346 8.940 -7.983 1.00 86.69 83 ALA A C 1
ATOM 642 O O . ALA A 1 83 ? 6.177 8.574 -7.925 1.00 86.69 83 ALA A O 1
ATOM 643 N N . SER A 1 84 ? 7.780 9.703 -8.991 1.00 89.19 84 SER A N 1
ATOM 644 C CA . SER A 1 84 ? 6.905 10.252 -10.038 1.00 89.19 84 SER A CA 1
ATOM 645 C C . SER A 1 84 ? 6.140 9.188 -10.832 1.00 89.19 84 SER A C 1
ATOM 647 O O . SER A 1 84 ? 5.086 9.487 -11.388 1.00 89.19 84 SER A O 1
ATOM 649 N N . PHE A 1 85 ? 6.626 7.941 -10.857 1.00 90.81 85 PHE A N 1
ATOM 650 C CA . PHE A 1 85 ? 5.920 6.806 -11.458 1.00 90.81 85 PHE A CA 1
ATOM 651 C C . PHE A 1 85 ? 4.602 6.470 -10.739 1.00 90.81 85 PHE A C 1
ATOM 653 O O . PHE A 1 85 ? 3.713 5.891 -11.355 1.00 90.81 85 PHE A O 1
ATOM 660 N N . MET A 1 86 ? 4.429 6.876 -9.476 1.00 92.12 86 MET A N 1
ATOM 661 C CA . MET A 1 86 ? 3.210 6.623 -8.699 1.00 92.12 86 MET A CA 1
ATOM 6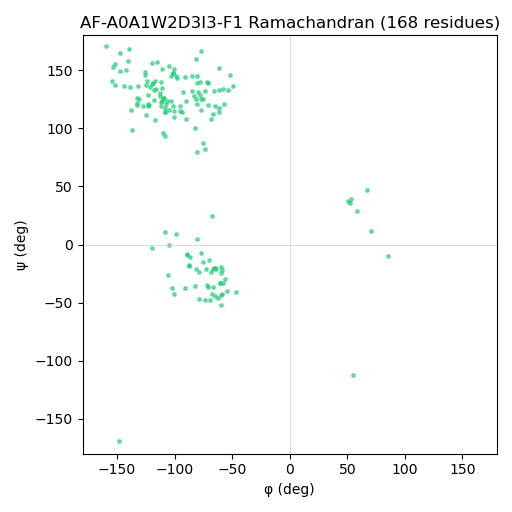62 C C . MET A 1 86 ? 1.972 7.341 -9.252 1.00 92.12 86 MET A C 1
ATOM 664 O O . MET A 1 86 ? 0.858 6.891 -9.004 1.00 92.12 86 MET A O 1
ATOM 668 N N . LYS A 1 87 ? 2.132 8.394 -10.069 1.00 92.81 87 LYS A N 1
ATOM 669 C CA . LYS A 1 87 ? 1.006 9.065 -10.758 1.00 92.81 87 LYS A CA 1
ATOM 670 C C . LYS A 1 87 ? 0.225 8.125 -11.686 1.00 92.81 87 LYS A C 1
ATOM 672 O O . LYS A 1 87 ? -0.940 8.354 -12.016 1.00 92.81 87 LYS A O 1
ATOM 677 N N . ASP A 1 88 ? 0.906 7.079 -12.139 1.00 95.00 88 ASP A N 1
ATOM 678 C CA . ASP A 1 88 ? 0.401 6.069 -13.055 1.00 95.00 88 ASP A CA 1
ATOM 679 C C . ASP A 1 88 ? -0.051 4.802 -12.299 1.00 95.00 88 ASP A C 1
ATOM 681 O O . ASP A 1 88 ? -0.381 3.789 -12.917 1.00 95.00 88 ASP A O 1
ATOM 685 N N . CYS A 1 89 ? -0.098 4.875 -10.963 1.00 96.12 89 CYS A N 1
ATOM 686 C CA . CYS A 1 89 ? -0.635 3.853 -10.080 1.00 96.12 89 CYS A CA 1
ATOM 687 C C . CYS A 1 89 ? -2.008 4.248 -9.520 1.00 96.12 89 CYS A C 1
ATOM 689 O O . CYS A 1 89 ? -2.319 5.427 -9.329 1.00 96.12 89 CYS A O 1
ATOM 691 N N . ARG A 1 90 ? -2.800 3.231 -9.186 1.00 97.69 90 ARG A N 1
ATOM 692 C CA . ARG A 1 90 ? -3.996 3.330 -8.355 1.00 97.69 90 ARG A CA 1
ATOM 693 C C . ARG A 1 90 ? -3.739 2.651 -7.018 1.00 97.69 90 ARG A C 1
ATOM 695 O O . ARG A 1 90 ? -3.330 1.489 -6.961 1.00 97.69 90 ARG A O 1
ATOM 702 N N . LEU A 1 91 ? -3.978 3.396 -5.950 1.00 97.50 91 LEU A N 1
ATOM 703 C CA . LEU A 1 91 ? -3.863 2.919 -4.584 1.00 97.50 91 LEU A CA 1
ATOM 704 C C . LEU A 1 91 ? -5.216 2.373 -4.138 1.00 97.50 91 LEU A C 1
ATOM 706 O O . LEU A 1 91 ? -6.251 2.917 -4.507 1.00 97.50 91 LEU A O 1
ATOM 710 N N . HIS A 1 92 ? -5.197 1.312 -3.343 1.00 98.19 92 HIS A N 1
ATOM 711 C CA . HIS A 1 92 ? -6.365 0.671 -2.758 1.00 98.19 92 HIS A CA 1
ATOM 712 C C . HIS A 1 92 ? -6.158 0.559 -1.254 1.00 98.19 92 HIS A C 1
ATOM 714 O O . HIS A 1 92 ? -5.233 -0.111 -0.798 1.00 98.19 92 HIS A O 1
ATOM 720 N N . MET A 1 93 ? -7.033 1.188 -0.484 1.00 97.38 93 MET A N 1
ATOM 721 C CA . MET A 1 93 ? -7.044 1.131 0.968 1.00 97.38 93 MET A CA 1
ATOM 722 C C . MET A 1 93 ? -8.144 0.194 1.435 1.00 97.38 93 MET A C 1
ATOM 724 O O . MET A 1 93 ? -9.308 0.372 1.085 1.00 97.38 93 MET A O 1
ATOM 728 N N . THR A 1 94 ? -7.766 -0.808 2.223 1.00 98.12 94 THR A N 1
ATOM 729 C CA . THR A 1 94 ? -8.693 -1.741 2.867 1.00 98.12 94 THR A CA 1
ATOM 730 C C . THR A 1 94 ? -8.866 -1.346 4.327 1.00 98.12 94 THR A C 1
ATOM 732 O O . THR A 1 94 ? -7.898 -1.333 5.092 1.00 98.12 94 THR A O 1
ATOM 735 N N . ILE A 1 95 ? -10.102 -1.027 4.697 1.00 97.62 95 ILE A N 1
ATOM 736 C CA . ILE A 1 95 ? -10.518 -0.657 6.048 1.00 97.62 95 ILE A CA 1
ATOM 737 C C . ILE A 1 95 ? -11.361 -1.797 6.609 1.00 97.62 95 ILE A C 1
ATOM 739 O O . ILE A 1 95 ? -12.356 -2.178 5.995 1.00 97.62 95 ILE A O 1
ATOM 743 N N . ASN A 1 96 ? -11.001 -2.303 7.783 1.00 97.06 96 ASN A N 1
ATOM 744 C CA . ASN A 1 96 ? -11.833 -3.237 8.532 1.00 97.06 96 ASN A CA 1
ATOM 745 C C . ASN A 1 96 ? -12.964 -2.471 9.223 1.00 97.06 96 ASN A C 1
ATOM 747 O O . ASN A 1 96 ? -12.721 -1.517 9.963 1.00 97.06 96 ASN A O 1
ATOM 751 N N . LEU A 1 97 ? -14.209 -2.873 8.981 1.00 96.69 97 LEU A N 1
ATOM 752 C CA . LEU A 1 97 ? -15.392 -2.165 9.471 1.00 96.69 97 LEU A CA 1
ATOM 753 C C . LEU A 1 97 ? -15.708 -2.453 10.942 1.00 96.69 97 LEU A C 1
ATOM 755 O O . LEU A 1 97 ? -16.318 -1.614 11.606 1.00 96.69 97 LEU A O 1
ATOM 759 N N . LYS A 1 98 ? -15.249 -3.591 11.476 1.00 95.69 98 LYS A N 1
ATOM 760 C CA . LYS A 1 98 ? -15.391 -3.937 12.898 1.00 95.69 98 LYS A CA 1
ATOM 761 C C . LYS A 1 98 ? -14.444 -3.100 13.751 1.00 95.69 98 LYS A C 1
ATOM 763 O O . LYS A 1 98 ? -14.863 -2.511 14.743 1.00 95.69 98 LYS A O 1
ATOM 768 N N . THR A 1 99 ? -13.176 -3.020 13.348 1.00 94.94 99 THR A N 1
ATOM 769 C CA . THR A 1 99 ? -12.136 -2.282 14.088 1.00 94.94 99 THR A CA 1
ATOM 770 C C . THR A 1 99 ? -12.058 -0.807 13.693 1.00 94.94 99 THR A C 1
ATOM 772 O O . THR A 1 99 ? -11.511 0.001 14.441 1.00 94.94 99 THR A O 1
ATOM 775 N N . LYS A 1 100 ? -12.619 -0.438 12.533 1.00 94.81 100 LYS A N 1
ATOM 776 C CA . LYS A 1 100 ? -12.512 0.891 11.903 1.00 94.81 100 LYS A CA 1
ATOM 777 C C . LYS A 1 100 ? -11.062 1.300 11.622 1.00 94.81 100 LYS A C 1
ATOM 779 O O . LYS A 1 100 ? -10.733 2.487 11.639 1.00 94.81 100 LYS A O 1
ATOM 784 N N . ARG A 1 101 ? -10.182 0.322 11.393 1.00 94.88 101 ARG A N 1
ATOM 785 C CA . ARG A 1 101 ? -8.752 0.537 11.133 1.00 94.88 101 ARG A CA 1
ATOM 786 C C . ARG A 1 101 ? -8.397 0.202 9.692 1.00 94.88 101 ARG A C 1
ATOM 788 O O . ARG A 1 101 ? -9.019 -0.658 9.072 1.00 94.88 101 ARG A O 1
ATOM 795 N N . VAL A 1 102 ? -7.376 0.879 9.175 1.00 95.12 102 VAL A N 1
ATOM 796 C CA . VAL A 1 102 ? -6.735 0.505 7.910 1.00 95.12 102 VAL A CA 1
ATOM 797 C C . VAL A 1 102 ? -5.867 -0.720 8.167 1.00 95.12 102 VAL A C 1
ATOM 799 O O . VAL A 1 102 ? -5.004 -0.683 9.038 1.00 95.12 102 VAL A O 1
ATOM 802 N N . GLU A 1 103 ? -6.081 -1.788 7.407 1.00 94.50 103 GLU A N 1
ATOM 803 C CA . GLU A 1 103 ? -5.293 -3.024 7.528 1.00 94.50 103 GLU A CA 1
ATOM 804 C C . GLU A 1 103 ? -4.312 -3.196 6.372 1.00 94.50 103 GLU A C 1
ATOM 806 O O . GLU A 1 103 ? -3.285 -3.857 6.511 1.00 94.50 103 GLU A O 1
ATOM 811 N N . LYS A 1 104 ? -4.624 -2.611 5.211 1.00 95.88 104 LYS A N 1
ATOM 812 C CA . LYS A 1 104 ? -3.846 -2.816 3.992 1.00 95.88 104 LYS A CA 1
ATOM 813 C C . LYS A 1 104 ? -3.919 -1.613 3.064 1.00 95.88 104 LYS A C 1
ATOM 815 O O . LYS A 1 104 ? -5.007 -1.099 2.797 1.00 95.88 104 LYS A O 1
ATOM 820 N N . LEU A 1 105 ? -2.775 -1.243 2.502 1.00 96.50 105 LEU A N 1
ATOM 821 C CA . LEU A 1 105 ? -2.664 -0.428 1.297 1.00 96.50 105 LEU A CA 1
ATOM 822 C C . LEU A 1 105 ? -2.099 -1.290 0.166 1.00 96.50 105 LEU A C 1
ATOM 824 O O . LEU A 1 105 ? -1.197 -2.091 0.386 1.00 96.50 105 LEU A O 1
ATOM 828 N N . GLN A 1 106 ? -2.619 -1.134 -1.045 1.00 97.69 106 GLN A N 1
ATOM 829 C CA . GLN A 1 106 ? -2.105 -1.809 -2.231 1.00 97.69 106 GLN A CA 1
ATOM 830 C C . GLN A 1 106 ? -1.945 -0.814 -3.376 1.00 97.69 106 GLN A C 1
ATOM 832 O O . GLN A 1 106 ? -2.903 -0.133 -3.733 1.00 97.69 106 GLN A O 1
ATOM 837 N N . SER A 1 107 ? -0.758 -0.735 -3.966 1.00 97.00 107 SER A N 1
ATOM 838 C CA . SER A 1 107 ? -0.484 0.105 -5.134 1.00 97.00 107 SER A CA 1
ATOM 839 C C . SER A 1 107 ? -0.348 -0.769 -6.370 1.00 97.00 107 SER A C 1
ATOM 841 O O . SER A 1 107 ? 0.495 -1.662 -6.396 1.00 97.00 107 SER A O 1
ATOM 843 N N . LEU A 1 108 ? -1.163 -0.491 -7.385 1.00 97.44 108 LEU A N 1
ATOM 844 C CA . LEU A 1 108 ? -1.169 -1.200 -8.663 1.00 97.44 108 LEU A CA 1
ATOM 845 C C . LEU A 1 108 ? -0.904 -0.217 -9.793 1.00 97.44 108 LEU A C 1
ATOM 847 O O . LEU A 1 108 ? -1.518 0.849 -9.822 1.00 97.44 108 LEU A O 1
ATOM 851 N N . ASN A 1 109 ? -0.040 -0.557 -10.743 1.00 96.75 109 ASN A N 1
ATOM 852 C CA . ASN A 1 109 ? 0.114 0.267 -11.938 1.00 96.75 109 ASN A CA 1
ATOM 853 C C . ASN A 1 109 ? -1.086 0.107 -12.885 1.00 96.75 109 ASN A C 1
ATOM 855 O O . ASN A 1 109 ? -1.481 -1.007 -13.217 1.00 96.75 109 ASN A O 1
ATOM 859 N N . GLU A 1 110 ? -1.649 1.218 -13.360 1.00 95.62 110 GLU A N 1
ATOM 860 C CA . GLU A 1 110 ? -2.749 1.201 -14.343 1.00 95.62 11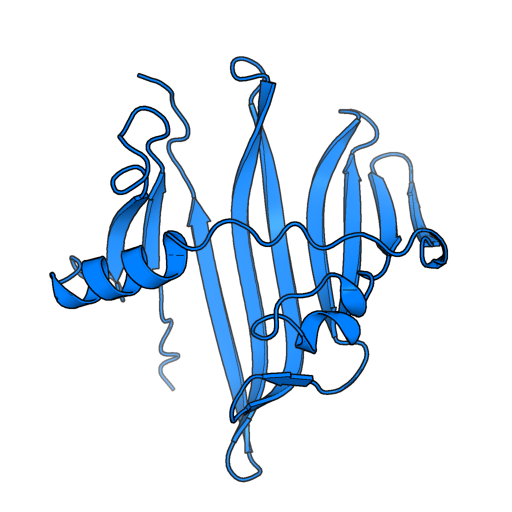0 GLU A CA 1
ATOM 861 C C . GLU A 1 110 ? -2.225 1.005 -15.777 1.00 95.62 110 GLU A C 1
ATOM 863 O O . GLU A 1 110 ? -2.955 0.591 -16.675 1.00 95.62 110 GLU A O 1
ATOM 868 N N . LYS A 1 111 ? -0.942 1.307 -15.996 1.00 93.56 111 LYS A N 1
ATOM 869 C CA . LYS A 1 111 ? -0.220 1.148 -17.263 1.00 93.56 111 LYS A CA 1
ATOM 870 C C . LYS A 1 111 ? 1.251 0.819 -16.992 1.00 93.56 111 LYS A C 1
ATOM 872 O O . LYS A 1 111 ? 1.707 1.033 -15.864 1.00 93.56 111 LYS A O 1
ATOM 877 N N . PRO A 1 112 ? 2.019 0.329 -17.981 1.00 93.62 112 PRO A N 1
ATOM 878 C CA . PRO A 1 112 ? 3.446 0.093 -17.796 1.00 93.62 112 PRO A CA 1
ATOM 879 C C . PRO A 1 112 ? 4.171 1.347 -17.289 1.00 93.62 112 PRO A C 1
ATOM 881 O O . PRO A 1 112 ? 3.967 2.452 -17.799 1.00 93.62 112 PRO A O 1
ATOM 884 N N . LEU A 1 113 ? 5.004 1.174 -16.266 1.00 92.94 113 LEU A N 1
ATOM 885 C CA . LEU A 1 113 ? 5.716 2.250 -15.582 1.00 92.94 113 LEU A CA 1
ATOM 886 C C . LEU A 1 113 ? 7.165 2.318 -16.036 1.00 92.94 113 LEU A C 1
ATOM 888 O O . LEU A 1 113 ? 7.807 1.293 -16.253 1.00 92.94 113 LEU A O 1
ATOM 892 N N . LYS A 1 114 ? 7.735 3.520 -16.056 1.00 88.94 114 LYS A N 1
ATOM 893 C CA . LYS A 1 114 ? 9.184 3.693 -16.170 1.00 88.94 114 LYS A CA 1
ATOM 894 C C . LYS A 1 114 ? 9.777 3.974 -14.794 1.00 88.94 114 LYS A C 1
ATOM 896 O O . LYS A 1 114 ? 9.599 5.060 -14.248 1.00 88.94 114 LYS A O 1
ATOM 901 N N . ILE A 1 115 ? 10.513 3.008 -14.252 1.00 85.56 115 ILE A N 1
ATOM 902 C CA . ILE A 1 115 ? 11.198 3.114 -12.960 1.00 85.56 115 ILE A CA 1
ATOM 903 C C . ILE A 1 115 ? 12.699 3.178 -13.236 1.00 85.56 115 ILE A C 1
ATOM 905 O O . ILE A 1 115 ? 13.371 2.164 -13.432 1.00 85.56 115 ILE A O 1
ATOM 909 N N . LYS A 1 116 ? 13.239 4.401 -13.278 1.00 82.88 116 LYS A N 1
ATOM 910 C CA . LYS A 1 116 ? 14.625 4.679 -13.695 1.00 82.88 116 LYS A CA 1
ATOM 911 C C . LYS A 1 116 ? 14.918 4.099 -15.091 1.00 82.88 116 LYS A C 1
ATOM 913 O O . LYS A 1 116 ? 14.386 4.594 -16.083 1.00 82.88 116 LYS A O 1
ATOM 918 N N . ILE A 1 117 ? 15.778 3.080 -15.167 1.00 82.00 117 ILE A N 1
ATOM 919 C CA . ILE A 1 117 ? 16.182 2.406 -16.410 1.00 82.00 117 ILE A CA 1
ATOM 920 C C . ILE A 1 117 ? 15.269 1.228 -16.774 1.00 82.00 117 ILE A C 1
ATOM 922 O O . ILE A 1 117 ? 15.396 0.678 -17.864 1.00 82.00 117 ILE A O 1
ATOM 926 N N . PHE A 1 118 ? 14.367 0.830 -15.874 1.00 84.62 118 PHE A N 1
ATOM 927 C CA . PHE A 1 118 ? 13.485 -0.315 -16.061 1.00 84.62 118 PHE A CA 1
A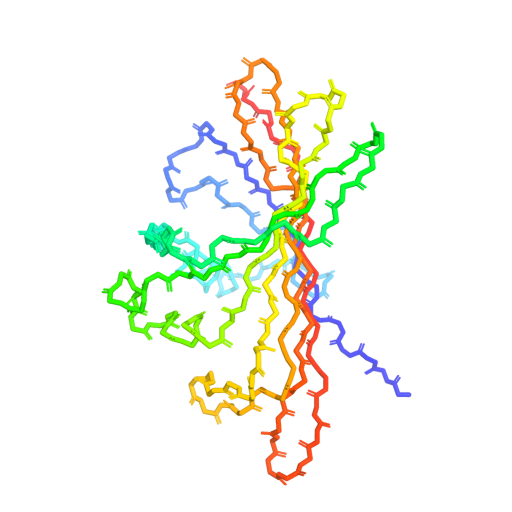TOM 928 C C . PHE A 1 118 ? 12.113 0.132 -16.559 1.00 84.62 118 PHE A C 1
ATOM 930 O O . PHE A 1 118 ? 11.588 1.157 -16.121 1.00 84.62 118 PHE A O 1
ATOM 937 N N . ASN A 1 119 ? 11.516 -0.676 -17.434 1.00 90.00 119 ASN A N 1
ATOM 938 C CA . ASN A 1 119 ? 10.091 -0.596 -17.738 1.00 90.00 119 ASN A CA 1
ATOM 939 C C . ASN A 1 119 ? 9.393 -1.709 -16.955 1.00 90.00 119 ASN A C 1
ATOM 941 O O . ASN A 1 119 ? 9.684 -2.879 -17.190 1.00 90.00 119 ASN A O 1
ATOM 945 N N . ALA A 1 120 ? 8.535 -1.363 -16.005 1.00 91.81 120 ALA A N 1
ATOM 946 C CA . ALA A 1 120 ? 7.747 -2.316 -15.240 1.00 91.81 120 ALA A CA 1
ATOM 947 C C . ALA A 1 120 ? 6.383 -2.498 -15.914 1.00 91.81 120 ALA A C 1
ATOM 949 O O . ALA A 1 120 ? 5.590 -1.564 -15.971 1.00 91.81 120 ALA A O 1
ATOM 950 N N . GLU A 1 121 ? 6.118 -3.696 -16.426 1.00 94.12 121 GLU A N 1
ATOM 951 C CA . GLU A 1 121 ? 4.809 -4.083 -16.967 1.00 94.12 121 GLU A CA 1
ATOM 952 C C . GLU A 1 121 ? 3.787 -4.250 -15.836 1.00 94.12 121 GLU A C 1
ATOM 954 O O . GLU A 1 121 ? 2.624 -3.875 -15.975 1.00 94.12 121 GLU A O 1
ATOM 959 N N . LYS A 1 122 ? 4.245 -4.767 -14.689 1.00 94.69 122 LYS A N 1
ATOM 960 C CA . LYS A 1 122 ? 3.452 -4.922 -13.469 1.00 94.69 122 LYS A CA 1
ATOM 961 C C . LYS A 1 122 ? 4.218 -4.375 -12.268 1.00 94.69 122 LYS A C 1
ATOM 963 O O . LYS A 1 122 ? 5.405 -4.662 -12.119 1.00 94.69 122 LYS A O 1
ATOM 968 N N . LEU A 1 123 ? 3.513 -3.643 -11.419 1.00 95.19 123 LEU A N 1
ATOM 969 C CA . LEU A 1 123 ? 3.856 -3.267 -10.058 1.00 95.19 123 LEU A CA 1
ATOM 970 C C . LEU A 1 123 ? 2.649 -3.585 -9.186 1.00 95.19 123 LEU A C 1
ATOM 972 O O . LEU A 1 123 ? 1.545 -3.117 -9.454 1.00 95.19 123 LEU A O 1
ATOM 976 N N . ASP A 1 124 ? 2.887 -4.375 -8.150 1.00 96.38 124 ASP A N 1
ATOM 977 C CA . ASP A 1 124 ? 1.924 -4.704 -7.114 1.00 96.38 124 ASP A CA 1
ATOM 978 C C . ASP A 1 124 ? 2.638 -4.634 -5.767 1.00 96.38 124 ASP A C 1
ATOM 980 O O . ASP A 1 124 ? 3.408 -5.525 -5.418 1.00 96.38 124 ASP A O 1
ATOM 984 N N . LEU A 1 125 ? 2.465 -3.507 -5.076 1.00 94.44 125 LEU A N 1
ATOM 985 C CA . LEU A 1 125 ? 3.013 -3.277 -3.743 1.00 94.44 125 LEU A CA 1
ATOM 986 C C . LEU A 1 125 ? 1.885 -3.385 -2.728 1.00 94.44 125 LEU A C 1
ATOM 988 O O . LEU A 1 125 ? 0.997 -2.533 -2.721 1.00 94.44 125 LEU A O 1
ATOM 992 N N . VAL A 1 126 ? 1.948 -4.372 -1.846 1.00 95.00 126 VAL A N 1
ATOM 993 C CA . VAL A 1 126 ? 1.021 -4.557 -0.733 1.00 95.00 126 VAL A CA 1
ATOM 994 C C . VAL A 1 126 ? 1.728 -4.208 0.567 1.00 95.00 126 VAL A C 1
ATOM 996 O O . VAL A 1 126 ? 2.711 -4.839 0.932 1.00 95.00 126 VAL A O 1
ATOM 999 N N . VAL A 1 127 ? 1.190 -3.240 1.298 1.00 92.00 127 VAL A N 1
ATOM 1000 C CA . VAL A 1 127 ? 1.633 -2.880 2.646 1.00 92.00 127 VAL A CA 1
ATOM 1001 C C . VAL A 1 127 ? 0.527 -3.252 3.618 1.00 92.00 127 VAL A C 1
ATOM 1003 O O . VAL A 1 127 ? -0.607 -2.792 3.467 1.00 92.00 127 VAL A O 1
ATOM 1006 N N . LYS A 1 128 ? 0.834 -4.088 4.606 1.00 91.62 128 LYS A N 1
ATOM 1007 C CA . LYS A 1 128 ? -0.086 -4.422 5.698 1.00 91.62 128 LYS A CA 1
ATOM 1008 C C . LYS A 1 128 ? 0.278 -3.637 6.939 1.00 91.62 128 LYS A C 1
ATOM 1010 O O . LYS A 1 128 ? 1.455 -3.378 7.181 1.00 91.62 128 LYS A O 1
ATOM 1015 N N . PHE A 1 129 ? -0.724 -3.286 7.730 1.00 87.94 129 PHE A N 1
ATOM 1016 C CA . PHE A 1 129 ? -0.546 -2.513 8.948 1.00 87.94 129 PHE A CA 1
ATOM 1017 C C . PHE A 1 129 ? -1.151 -3.218 10.148 1.00 87.94 129 PHE A C 1
ATOM 1019 O O . PHE A 1 129 ? -2.203 -3.847 10.055 1.00 87.94 129 PHE A O 1
ATOM 1026 N N . ILE A 1 130 ? -0.524 -2.994 11.295 1.00 86.19 130 ILE A N 1
ATOM 1027 C CA . ILE A 1 130 ? -1.093 -3.262 12.607 1.00 86.19 130 ILE A CA 1
ATOM 1028 C C . ILE A 1 130 ? -1.235 -1.939 13.358 1.00 86.19 130 ILE A C 1
ATOM 1030 O O . ILE A 1 130 ? -0.332 -1.100 13.351 1.00 86.19 130 ILE A O 1
ATOM 1034 N N . TYR A 1 131 ? -2.388 -1.722 13.986 1.00 83.56 131 TYR A N 1
ATOM 1035 C CA . TYR A 1 131 ? -2.571 -0.603 14.905 1.00 83.56 131 TYR A CA 1
ATOM 1036 C C . TYR A 1 131 ? -2.195 -1.057 16.312 1.00 83.56 131 TYR A C 1
ATOM 1038 O O . TYR A 1 131 ? -2.754 -2.029 16.816 1.00 83.56 131 TYR A O 1
ATOM 1046 N N . GLU A 1 132 ? -1.254 -0.363 16.944 1.00 81.62 132 GLU A N 1
ATOM 1047 C CA . GLU A 1 132 ? -0.890 -0.624 18.333 1.00 81.62 132 GLU A CA 1
ATOM 1048 C C . GLU A 1 132 ? -1.669 0.345 19.236 1.00 81.62 132 GLU A C 1
ATOM 1050 O O . GLU A 1 132 ? -1.562 1.570 19.110 1.00 81.62 132 GLU A O 1
ATOM 1055 N N . GLU A 1 133 ? -2.487 -0.217 20.128 1.00 82.75 133 GLU A N 1
ATOM 1056 C CA . GLU A 1 133 ? -3.422 0.520 20.986 1.00 82.75 133 GLU A CA 1
ATOM 1057 C C . GLU A 1 133 ? -2.755 1.324 22.120 1.00 82.75 133 GLU A C 1
ATOM 1059 O O . GLU A 1 133 ? -3.210 2.422 22.451 1.00 82.75 133 GLU A O 1
ATOM 1064 N N . ASN A 1 134 ? -1.660 0.834 22.699 1.00 75.62 134 ASN A N 1
ATOM 1065 C CA . ASN A 1 134 ? -0.875 1.533 23.718 1.00 75.62 134 ASN A CA 1
ATOM 1066 C C . ASN A 1 134 ? -0.169 2.765 23.140 1.00 75.62 134 ASN A C 1
ATOM 1068 O O . ASN A 1 134 ? -0.145 3.829 23.763 1.00 75.62 134 ASN A O 1
ATOM 1072 N N . GLU A 1 135 ? 0.404 2.632 21.946 1.00 73.38 135 GLU A N 1
ATOM 1073 C CA . GLU A 1 135 ? 1.127 3.715 21.274 1.00 73.38 135 GLU A CA 1
ATOM 1074 C C . GLU A 1 135 ? 0.223 4.585 20.393 1.00 73.38 135 GLU A C 1
ATOM 1076 O O . GLU A 1 135 ? 0.652 5.636 19.910 1.00 73.38 135 GLU A O 1
ATOM 1081 N N . LYS A 1 136 ? -1.035 4.165 20.211 1.00 79.69 136 LYS A N 1
ATOM 1082 C CA . LYS A 1 136 ? -2.071 4.832 19.415 1.00 79.69 136 LYS A CA 1
ATOM 1083 C C . LYS A 1 136 ? -1.622 5.157 17.990 1.00 79.69 136 LYS A C 1
ATOM 1085 O O . LYS A 1 136 ? -2.018 6.184 17.428 1.00 79.69 136 LYS A O 1
ATOM 1090 N N . ARG A 1 137 ? -0.818 4.285 17.383 1.00 77.38 137 ARG A N 1
ATOM 1091 C CA . ARG A 1 137 ? -0.257 4.497 16.043 1.00 77.38 137 ARG A CA 1
ATOM 1092 C C . ARG A 1 137 ? -0.225 3.222 15.214 1.00 77.38 137 ARG A C 1
ATOM 1094 O O . ARG A 1 137 ? -0.222 2.117 15.747 1.00 77.38 137 ARG A O 1
ATOM 1101 N N . TYR A 1 138 ? -0.181 3.410 13.899 1.00 78.31 138 TYR A N 1
ATOM 1102 C CA . TYR A 1 138 ? 0.033 2.325 12.951 1.00 78.31 138 TYR A CA 1
ATOM 1103 C C . TYR A 1 138 ? 1.511 1.970 12.844 1.00 78.31 138 TYR A C 1
ATOM 1105 O O . TYR A 1 138 ? 2.381 2.845 12.858 1.00 78.31 138 TYR A O 1
ATOM 1113 N N . PHE A 1 139 ? 1.753 0.684 12.651 1.00 78.31 139 PHE A N 1
ATOM 1114 C CA . PHE A 1 139 ? 3.026 0.120 12.256 1.00 78.31 139 PHE A CA 1
ATOM 1115 C C . PHE A 1 139 ? 2.844 -0.738 11.015 1.00 78.31 139 PHE A C 1
ATOM 1117 O O . PHE A 1 139 ? 1.812 -1.387 10.852 1.00 78.31 139 PHE A O 1
ATOM 1124 N N . THR A 1 140 ? 3.851 -0.751 10.151 1.00 80.00 140 THR A N 1
ATOM 1125 C CA . THR A 1 140 ? 3.880 -1.646 8.996 1.00 80.00 140 THR A CA 1
ATOM 1126 C C . THR A 1 140 ? 4.097 -3.076 9.482 1.00 80.00 140 THR A C 1
ATOM 1128 O O . THR A 1 140 ? 5.088 -3.362 10.124 1.00 80.00 140 THR A O 1
ATOM 1131 N N . GLU A 1 141 ? 3.201 -4.009 9.223 1.00 81.44 141 GLU A N 1
ATOM 1132 C CA . GLU A 1 141 ? 3.448 -5.419 9.545 1.00 81.44 141 GLU A CA 1
ATOM 1133 C C . GLU A 1 141 ? 4.353 -6.058 8.484 1.00 81.44 141 GLU A C 1
ATOM 1135 O O . GLU A 1 141 ? 5.359 -6.697 8.794 1.00 81.44 141 GLU A O 1
ATOM 1140 N N . SER A 1 142 ? 4.028 -5.823 7.214 1.00 80.81 142 SER A N 1
ATOM 1141 C CA . SER A 1 142 ? 4.759 -6.379 6.080 1.00 80.81 142 SER A CA 1
ATOM 1142 C C . SER A 1 142 ? 4.631 -5.497 4.846 1.00 80.81 142 SER A C 1
ATOM 1144 O O . SER A 1 142 ? 3.590 -4.867 4.639 1.00 80.81 142 SER A O 1
ATOM 1146 N N . GLU A 1 143 ? 5.631 -5.556 3.979 1.00 83.44 143 GLU A N 1
ATOM 1147 C CA . GLU A 1 143 ? 5.600 -5.026 2.619 1.00 83.44 143 GLU A CA 1
ATOM 1148 C C . GLU A 1 143 ? 5.925 -6.149 1.637 1.00 83.44 143 GLU A C 1
ATOM 1150 O O . GLU A 1 143 ? 6.919 -6.851 1.794 1.00 83.44 143 GLU A O 1
ATOM 1155 N N . ASP A 1 144 ? 5.088 -6.320 0.624 1.00 85.31 144 ASP A N 1
ATOM 1156 C CA . ASP A 1 144 ? 5.284 -7.286 -0.450 1.00 85.31 144 ASP A CA 1
ATOM 1157 C C . ASP A 1 144 ? 5.224 -6.547 -1.785 1.00 85.31 144 ASP A C 1
ATOM 1159 O O . ASP A 1 144 ? 4.184 -6.012 -2.175 1.00 85.31 144 ASP A O 1
ATOM 1163 N N . LEU A 1 145 ? 6.366 -6.467 -2.459 1.00 88.06 145 LEU A N 1
ATOM 1164 C CA . LEU A 1 145 ? 6.527 -5.833 -3.755 1.00 88.06 145 LEU A CA 1
ATOM 1165 C C . LEU A 1 145 ? 6.741 -6.897 -4.824 1.00 88.06 145 LEU A C 1
ATOM 1167 O O . LEU A 1 145 ? 7.806 -7.507 -4.913 1.00 88.06 145 LEU A O 1
ATOM 1171 N N . ASN A 1 146 ? 5.770 -7.003 -5.720 1.00 89.81 146 ASN A N 1
ATOM 1172 C CA . ASN A 1 146 ? 5.825 -7.827 -6.913 1.00 89.81 146 ASN A CA 1
ATOM 1173 C C . ASN A 1 146 ? 5.957 -6.944 -8.155 1.00 89.81 146 ASN A C 1
ATOM 1175 O O . ASN A 1 146 ? 5.046 -6.196 -8.521 1.00 89.81 146 ASN A O 1
ATOM 1179 N N . LEU A 1 147 ? 7.093 -7.050 -8.835 1.00 91.69 147 LEU A N 1
ATOM 1180 C CA . LEU A 1 147 ? 7.398 -6.342 -10.071 1.00 91.69 147 LEU A CA 1
ATOM 1181 C C . LEU A 1 147 ? 7.607 -7.329 -11.218 1.00 91.69 147 LEU A C 1
ATOM 1183 O O . LEU A 1 147 ? 8.262 -8.357 -11.072 1.00 91.69 147 LEU A O 1
ATOM 1187 N N . ILE A 1 148 ? 7.113 -6.977 -12.400 1.00 91.19 148 ILE A N 1
ATOM 1188 C CA . ILE A 1 148 ? 7.504 -7.625 -13.654 1.00 91.19 148 ILE A CA 1
ATOM 1189 C C . ILE A 1 148 ? 8.165 -6.556 -14.504 1.00 91.19 148 ILE A C 1
ATOM 1191 O O . ILE A 1 148 ? 7.489 -5.663 -15.016 1.00 91.19 148 ILE A O 1
ATOM 1195 N N . VAL A 1 149 ? 9.487 -6.629 -14.641 1.00 90.62 149 VAL A N 1
ATOM 1196 C CA . VAL A 1 149 ? 10.263 -5.660 -15.418 1.00 90.62 149 VAL A CA 1
ATOM 1197 C C . VAL A 1 149 ? 10.659 -6.233 -16.767 1.00 90.62 149 VAL A C 1
ATOM 1199 O O . VAL A 1 149 ? 10.956 -7.417 -16.899 1.00 90.62 149 VAL A O 1
ATOM 1202 N N . LYS A 1 150 ? 10.700 -5.379 -17.784 1.00 86.50 150 LYS A N 1
ATOM 1203 C CA . LYS A 1 150 ? 11.228 -5.701 -19.102 1.00 86.50 150 LYS A CA 1
ATOM 1204 C C . LYS A 1 150 ? 12.684 -5.260 -19.187 1.00 86.50 150 LYS A C 1
ATOM 1206 O O . LYS A 1 150 ? 12.981 -4.064 -19.153 1.00 86.50 150 LYS A O 1
ATOM 1211 N N . PHE A 1 151 ? 13.585 -6.224 -19.334 1.00 78.94 151 PHE A N 1
ATOM 1212 C CA . PHE A 1 151 ? 15.019 -6.010 -19.495 1.00 78.94 151 PHE A CA 1
ATOM 121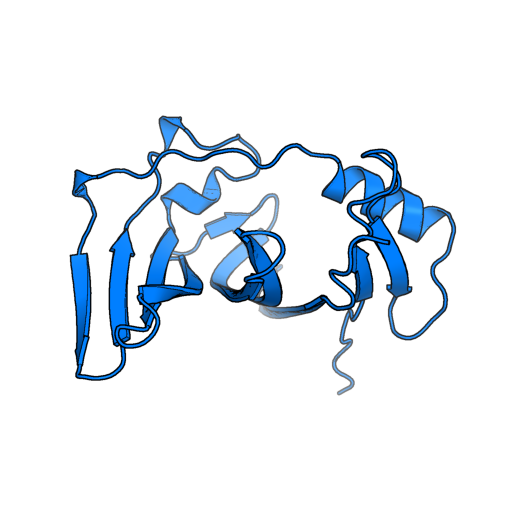3 C C . PHE A 1 151 ? 15.490 -6.654 -20.801 1.00 78.94 151 PHE A C 1
ATOM 1215 O O . PHE A 1 151 ? 15.302 -7.848 -21.010 1.00 78.94 151 PHE A O 1
ATOM 1222 N N . LEU A 1 152 ? 16.055 -5.852 -21.714 1.00 82.38 152 LEU A N 1
ATOM 1223 C CA . LEU A 1 152 ? 16.530 -6.307 -23.035 1.00 82.38 152 LEU A CA 1
ATOM 1224 C C . LEU A 1 152 ? 15.491 -7.132 -23.826 1.00 82.38 152 LEU A C 1
ATOM 1226 O O . LEU A 1 152 ? 15.819 -8.099 -24.505 1.00 82.38 152 LEU A O 1
ATOM 1230 N N . GLY A 1 153 ? 14.214 -6.753 -23.723 1.00 80.06 153 GLY A N 1
ATOM 1231 C CA . GLY A 1 153 ? 13.110 -7.435 -24.404 1.00 80.06 153 GLY A CA 1
ATOM 1232 C C . GLY A 1 153 ? 12.533 -8.641 -23.656 1.00 80.06 153 GLY A C 1
ATOM 1233 O O . GLY A 1 153 ? 11.456 -9.097 -24.030 1.00 80.06 153 GLY A O 1
ATOM 1234 N N . GLN A 1 154 ? 13.176 -9.104 -22.583 1.00 84.19 154 GLN A N 1
ATOM 1235 C CA . GLN A 1 154 ? 12.710 -10.221 -21.761 1.00 84.19 154 GLN A CA 1
ATOM 1236 C C . GLN A 1 154 ? 11.992 -9.732 -20.502 1.00 84.19 154 GLN A C 1
ATOM 1238 O O . GLN A 1 154 ? 12.367 -8.713 -19.924 1.00 84.19 154 GLN A O 1
ATOM 1243 N N . LEU A 1 155 ? 10.961 -10.465 -20.077 1.00 88.00 155 LEU A N 1
ATOM 1244 C CA . LEU A 1 155 ? 10.286 -10.229 -18.802 1.00 88.00 155 LEU A CA 1
ATOM 1245 C C . LEU A 1 155 ? 11.063 -10.919 -17.681 1.00 88.00 155 LEU A C 1
ATOM 1247 O O . LEU A 1 155 ? 11.342 -12.114 -17.762 1.00 88.00 155 LEU A O 1
ATOM 1251 N N . ALA A 1 156 ? 11.383 -10.168 -16.635 1.00 86.69 156 ALA A N 1
ATOM 1252 C CA . ALA A 1 156 ? 12.035 -10.655 -15.433 1.00 86.69 156 ALA A CA 1
ATOM 1253 C C . ALA A 1 156 ? 11.152 -10.328 -14.216 1.00 86.69 156 ALA A C 1
ATOM 1255 O O . ALA A 1 156 ? 10.876 -9.147 -13.971 1.00 86.69 156 ALA A O 1
ATOM 1256 N N . PRO A 1 157 ? 10.682 -11.337 -13.460 1.00 85.06 157 PRO A N 1
ATOM 1257 C CA . PRO A 1 157 ? 10.010 -11.095 -12.193 1.00 85.06 157 PRO A CA 1
ATOM 1258 C C . PRO A 1 157 ? 11.028 -10.636 -11.144 1.00 85.06 157 PRO A C 1
ATOM 1260 O O . PRO A 1 157 ? 12.146 -11.150 -11.070 1.00 85.06 157 PRO A O 1
ATOM 1263 N N . MET A 1 158 ? 10.629 -9.671 -10.328 1.00 82.06 158 MET A N 1
ATOM 1264 C CA . MET A 1 158 ? 11.369 -9.192 -9.171 1.00 82.06 158 MET A CA 1
ATOM 1265 C C . MET A 1 158 ? 10.402 -9.116 -7.996 1.00 82.06 158 MET A C 1
ATOM 1267 O O . MET A 1 158 ? 9.400 -8.415 -8.062 1.00 82.06 158 MET A O 1
ATOM 1271 N N . GLU A 1 159 ? 10.724 -9.835 -6.931 1.00 77.69 159 GLU A N 1
ATOM 1272 C CA . GLU A 1 159 ? 9.929 -9.895 -5.710 1.00 77.69 159 GLU A CA 1
ATOM 1273 C C . GLU A 1 159 ? 10.770 -9.367 -4.549 1.00 77.69 159 GLU A C 1
ATOM 1275 O O . GLU A 1 159 ? 11.982 -9.607 -4.472 1.00 77.69 159 GLU A O 1
ATOM 1280 N N . THR A 1 160 ? 10.157 -8.593 -3.666 1.00 73.50 160 THR A N 1
ATOM 1281 C CA . THR A 1 160 ? 10.769 -8.142 -2.417 1.00 73.50 160 THR A CA 1
ATOM 1282 C C . THR A 1 160 ? 9.726 -8.251 -1.323 1.00 73.50 160 THR A C 1
ATOM 1284 O O . THR A 1 160 ? 8.720 -7.554 -1.369 1.00 73.50 160 THR A O 1
ATOM 1287 N N . ILE A 1 161 ? 9.989 -9.119 -0.351 1.00 70.31 161 ILE A N 1
ATOM 1288 C CA . ILE A 1 161 ? 9.158 -9.296 0.836 1.00 70.31 161 ILE A CA 1
ATOM 1289 C C . ILE A 1 161 ? 9.954 -8.767 2.024 1.00 70.31 161 ILE A C 1
ATOM 1291 O O . ILE A 1 161 ? 11.069 -9.232 2.282 1.00 70.31 161 ILE A O 1
ATOM 1295 N N . SER A 1 162 ? 9.366 -7.814 2.734 1.00 70.25 162 SER A N 1
ATOM 1296 C CA . SER A 1 162 ? 9.882 -7.242 3.970 1.00 70.25 162 SER A CA 1
ATOM 1297 C C . SER A 1 162 ? 8.884 -7.524 5.085 1.00 70.25 162 SER A C 1
ATOM 1299 O O . SER A 1 162 ? 7.715 -7.155 4.997 1.00 70.25 162 SER A O 1
ATOM 1301 N N . GLU A 1 163 ? 9.342 -8.163 6.154 1.00 65.12 163 GLU A N 1
ATOM 1302 C CA . GLU A 1 163 ? 8.555 -8.372 7.368 1.00 65.12 163 GLU A CA 1
ATOM 1303 C C . GLU A 1 163 ? 9.148 -7.536 8.490 1.00 65.12 163 GLU A C 1
ATOM 1305 O O . GLU A 1 163 ? 10.366 -7.526 8.700 1.00 65.12 163 GLU A O 1
ATOM 1310 N N . TYR A 1 164 ? 8.282 -6.858 9.233 1.00 66.06 164 TYR A N 1
ATOM 1311 C CA . TYR A 1 164 ? 8.700 -5.973 10.301 1.00 66.06 164 TYR A CA 1
ATOM 1312 C C . TYR A 1 164 ? 8.154 -6.465 11.636 1.00 66.06 164 TYR A C 1
ATOM 1314 O O . TYR A 1 164 ? 6.976 -6.782 11.785 1.00 66.06 164 TYR A O 1
ATOM 1322 N N . SER A 1 165 ? 9.021 -6.515 12.644 1.00 53.22 165 SER A N 1
ATOM 1323 C CA . SER A 1 165 ? 8.663 -7.001 13.977 1.00 53.22 165 SER A CA 1
ATOM 1324 C C . SER A 1 165 ? 9.295 -6.150 15.081 1.00 53.22 165 SER A C 1
ATOM 1326 O O . SER A 1 165 ? 10.194 -5.346 14.840 1.00 53.22 165 SER A O 1
ATOM 1328 N N . ASN A 1 166 ? 8.830 -6.361 16.318 1.00 52.00 166 ASN A N 1
ATOM 1329 C CA . ASN A 1 166 ? 9.352 -5.751 17.551 1.00 52.00 166 ASN A CA 1
ATOM 1330 C C . ASN A 1 166 ? 9.148 -4.235 17.702 1.00 52.00 166 ASN A C 1
ATOM 1332 O O . ASN A 1 166 ? 10.027 -3.522 18.176 1.00 52.00 166 ASN A O 1
ATOM 1336 N N . TYR A 1 167 ? 7.934 -3.765 17.428 1.00 51.84 167 TYR A N 1
ATOM 1337 C CA . TYR A 1 167 ? 7.491 -2.378 17.607 1.00 51.84 167 TYR A CA 1
ATOM 1338 C C . TYR A 1 167 ? 7.383 -1.866 19.055 1.00 51.84 167 TYR A C 1
ATOM 1340 O O . TYR A 1 167 ? 6.628 -0.940 19.325 1.00 51.84 167 TYR A O 1
ATOM 1348 N N . LYS A 1 168 ? 8.119 -2.443 20.009 1.00 35.59 168 LYS A N 1
ATOM 1349 C CA . LYS A 1 168 ? 8.012 -2.066 21.424 1.00 35.59 168 LYS A CA 1
ATOM 1350 C C . LYS A 1 168 ? 8.816 -0.802 21.725 1.00 35.59 168 LYS A C 1
ATOM 1352 O O . LYS A 1 168 ? 10.032 -0.773 21.524 1.00 35.59 168 LYS A O 1
ATOM 1357 N N . LYS A 1 169 ? 8.168 0.212 22.300 1.00 32.03 169 LYS A N 1
ATOM 1358 C CA . LYS A 1 169 ? 8.844 1.226 23.118 1.00 32.03 169 LYS A CA 1
ATOM 1359 C C . LYS A 1 169 ? 9.415 0.552 24.377 1.00 32.03 169 LYS A C 1
ATOM 1361 O O . LYS A 1 169 ? 8.662 -0.050 25.138 1.00 32.03 169 LYS A O 1
ATOM 1366 N N . ILE A 1 170 ? 10.738 0.608 24.554 1.00 33.91 170 ILE A N 1
ATOM 1367 C CA . ILE A 1 170 ? 11.394 0.340 25.849 1.00 33.91 170 ILE A CA 1
ATOM 1368 C C . ILE A 1 170 ? 11.309 1.619 26.674 1.00 33.91 170 ILE A C 1
ATOM 1370 O O . ILE A 1 170 ? 11.582 2.690 26.077 1.00 33.91 170 ILE A O 1
#

Organism: NCBI:txid475255

Secondary structure (DSSP, 8-state):
-------EEEEE-TTS-GGGSEEEEEETTBPPPHHHHHHHHHHHTSPP--PPEEEEEEEEEEE-SSEEEEEEEE-GGGS-GGGGGGGGEEEEEEEETTTTEEEEEEEEESS-EEETTEEEEEEEEEEEEEEETTTTEEEEEEEEEEEEEEETTEEEEEEEEEEEE-----